Protein AF-A0A936NGM4-F1 (afdb_monomer_lite)

Foldseek 3Di:
DDPVVLVVQLVVLVVQLVCQVVCPPPHDPVSNVVSVVSNVVSVVVVVDDDVPPDDDD

Radius of gyration: 15.95 Å; chains: 1; bounding box: 53×13×31 Å

Secondary structure (DSSP, 8-state):
--HHHHHHHHHHHHHHHHHHHH-TTT--HHHHHHHHHHHHHHHHTTS-S--------

Sequence (57 aa):
MTTEEQITKMKKAIAHAIKVMGDRFGSTEQDVERAIQELKASMQGSSEPSLSVKTMP

pLDDT: mean 70.62, std 12.75, range [40.31, 85.5]

Structure (mmCIF, N/CA/C/O backbone):
data_AF-A0A936NGM4-F1
#
_entry.id   AF-A0A936NGM4-F1
#
loop_
_atom_site.group_PDB
_atom_site.id
_atom_site.type_symbol
_atom_site.label_atom_id
_atom_site.label_alt_id
_atom_site.label_comp_id
_atom_site.label_asym_id
_atom_site.label_entity_id
_atom_site.label_seq_id
_atom_site.pdbx_PDB_ins_code
_atom_site.Cartn_x
_atom_site.Cartn_y
_atom_site.Cartn_z
_atom_site.occupancy
_atom_site.B_iso_or_equiv
_atom_site.auth_seq_id
_atom_site.auth_comp_id
_atom_site.auth_asym_id
_atom_site.auth_atom_id
_atom_site.pdbx_PDB_model_num
ATOM 1 N N . MET A 1 1 ? -10.018 -5.196 13.854 1.00 53.12 1 MET A N 1
ATOM 2 C CA . MET A 1 1 ? -8.859 -4.418 13.372 1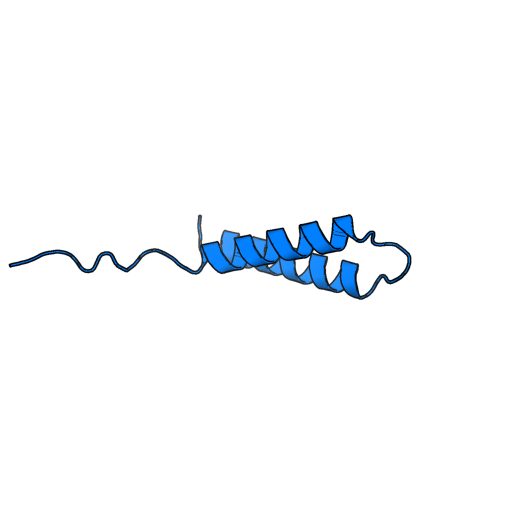.00 53.12 1 MET A CA 1
ATOM 3 C C . MET A 1 1 ? -8.887 -3.090 14.085 1.00 53.12 1 MET A C 1
ATOM 5 O O . MET A 1 1 ? -9.949 -2.479 14.138 1.00 53.12 1 MET A O 1
ATOM 9 N N . THR A 1 2 ? -7.777 -2.690 14.691 1.00 71.88 2 THR A N 1
ATOM 10 C CA . THR A 1 2 ? -7.689 -1.375 15.333 1.00 71.88 2 THR A CA 1
ATOM 11 C C . THR A 1 2 ? -7.507 -0.280 14.280 1.00 71.88 2 THR A C 1
ATOM 13 O O . THR A 1 2 ? -7.037 -0.535 13.167 1.00 71.88 2 THR A O 1
ATOM 16 N N . THR A 1 3 ? -7.888 0.953 14.612 1.00 74.19 3 THR A N 1
ATOM 17 C CA . THR A 1 3 ? -7.746 2.111 13.716 1.00 74.19 3 THR A CA 1
ATOM 18 C C . THR A 1 3 ? -6.284 2.330 13.306 1.00 74.19 3 THR A C 1
ATOM 20 O O . THR A 1 3 ? -6.008 2.683 12.163 1.00 74.19 3 THR A O 1
ATOM 23 N N . GLU A 1 4 ? -5.332 2.041 14.195 1.00 79.19 4 GLU A N 1
ATOM 24 C CA . GLU A 1 4 ? -3.891 2.145 13.930 1.00 79.19 4 GLU A CA 1
ATOM 25 C C . GLU A 1 4 ? -3.384 1.096 12.932 1.00 79.19 4 GLU A C 1
ATOM 27 O O . GLU A 1 4 ? -2.593 1.419 12.039 1.00 79.19 4 GLU A O 1
ATOM 32 N N . GLU A 1 5 ? -3.873 -0.143 13.016 1.00 78.50 5 GLU A N 1
ATOM 33 C CA . GLU A 1 5 ? -3.566 -1.175 12.021 1.00 78.50 5 GLU A CA 1
ATOM 34 C C . GLU A 1 5 ? -4.131 -0.812 10.646 1.00 78.50 5 GLU A C 1
ATOM 36 O O . GLU A 1 5 ? -3.436 -0.977 9.642 1.00 78.50 5 GLU A O 1
ATOM 41 N N . GLN A 1 6 ? -5.350 -0.260 10.586 1.00 73.69 6 GLN A N 1
ATOM 42 C CA . GLN A 1 6 ? -5.927 0.231 9.331 1.00 73.69 6 GLN A CA 1
ATOM 43 C C . GLN A 1 6 ? -5.102 1.371 8.731 1.00 73.69 6 GLN A C 1
ATOM 45 O O . GLN A 1 6 ? -4.767 1.323 7.549 1.00 73.69 6 GLN A O 1
ATOM 50 N N . ILE A 1 7 ? -4.703 2.358 9.537 1.00 80.62 7 ILE A N 1
ATOM 51 C CA . ILE A 1 7 ? -3.867 3.479 9.080 1.00 80.62 7 ILE A CA 1
ATOM 52 C C . ILE A 1 7 ? -2.514 2.971 8.569 1.00 80.62 7 ILE A C 1
ATOM 54 O O . ILE A 1 7 ? -2.026 3.426 7.532 1.00 80.62 7 ILE A O 1
ATOM 58 N N . 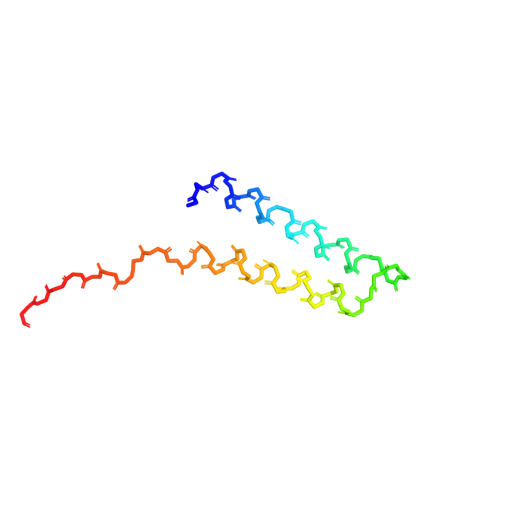THR A 1 8 ? -1.913 2.006 9.264 1.00 84.56 8 THR A N 1
ATOM 59 C CA . THR A 1 8 ? -0.630 1.411 8.872 1.00 84.56 8 THR A CA 1
ATOM 60 C C . THR A 1 8 ? -0.747 0.641 7.558 1.00 84.56 8 THR A C 1
ATOM 62 O O . THR A 1 8 ? 0.106 0.781 6.677 1.00 84.56 8 THR A O 1
ATOM 65 N N . LYS A 1 9 ? -1.821 -0.138 7.391 1.00 82.06 9 LYS A N 1
ATOM 66 C CA . LYS A 1 9 ? -2.102 -0.897 6.167 1.00 82.06 9 LYS A CA 1
ATOM 67 C C . LYS A 1 9 ? -2.379 0.037 4.985 1.00 82.06 9 LYS A C 1
ATOM 69 O O . LYS A 1 9 ? -1.809 -0.157 3.914 1.00 82.06 9 LYS A O 1
ATOM 74 N N . MET A 1 10 ? -3.129 1.112 5.220 1.00 80.94 10 MET A N 1
ATOM 75 C CA . MET A 1 10 ? -3.422 2.142 4.226 1.00 80.94 10 MET A CA 1
ATOM 76 C C . MET A 1 10 ? -2.157 2.880 3.779 1.00 80.94 10 MET A C 1
ATOM 78 O O . MET A 1 10 ? -1.901 3.000 2.583 1.00 80.94 10 MET A O 1
ATOM 82 N N . LYS A 1 11 ? -1.308 3.307 4.723 1.00 85.00 11 LYS A N 1
ATOM 83 C CA . LYS A 1 11 ? -0.017 3.941 4.413 1.00 85.00 11 LYS A CA 1
ATOM 84 C C . LYS A 1 11 ? 0.881 3.041 3.563 1.00 85.00 11 LYS A C 1
ATOM 86 O O . LYS A 1 11 ? 1.488 3.524 2.609 1.00 85.00 11 LYS A O 1
ATOM 91 N N . LYS A 1 12 ? 0.951 1.743 3.884 1.00 85.50 12 LYS A N 1
ATOM 92 C CA . LYS A 1 12 ? 1.718 0.768 3.093 1.00 85.50 12 LYS A CA 1
ATOM 93 C C . LYS A 1 12 ? 1.155 0.602 1.683 1.00 85.50 12 LYS A C 1
ATOM 95 O O . LYS A 1 12 ? 1.931 0.653 0.736 1.00 85.50 12 LYS A O 1
ATOM 100 N N . ALA A 1 13 ? -0.162 0.463 1.540 1.00 80.12 13 ALA A N 1
ATOM 101 C CA . ALA A 1 13 ? -0.808 0.321 0.235 1.00 80.12 13 ALA A CA 1
ATOM 102 C C . ALA A 1 13 ? -0.578 1.553 -0.661 1.00 80.12 13 ALA A C 1
ATOM 104 O O . ALA A 1 13 ? -0.242 1.409 -1.834 1.00 80.12 13 ALA A O 1
ATOM 105 N N . ILE A 1 14 ? -0.667 2.765 -0.100 1.00 82.62 14 ILE A N 1
ATOM 106 C CA . ILE A 1 14 ? -0.403 4.014 -0.831 1.00 82.62 14 ILE A CA 1
ATOM 107 C C . ILE A 1 14 ? 1.063 4.090 -1.279 1.00 82.62 14 ILE A C 1
ATOM 109 O O . ILE A 1 14 ? 1.335 4.367 -2.445 1.00 82.62 14 ILE A O 1
ATOM 113 N N . ALA A 1 15 ? 2.016 3.809 -0.384 1.00 83.50 15 ALA A N 1
ATOM 114 C CA . ALA A 1 15 ? 3.439 3.807 -0.732 1.00 83.50 15 ALA A CA 1
ATOM 115 C C . ALA A 1 15 ? 3.766 2.768 -1.818 1.00 83.50 15 ALA A C 1
ATOM 117 O O . ALA A 1 15 ? 4.568 3.039 -2.713 1.00 83.50 15 ALA A O 1
ATOM 118 N N . HIS A 1 16 ? 3.116 1.603 -1.764 1.00 78.88 16 HIS A N 1
ATOM 119 C CA . HIS A 1 16 ? 3.266 0.550 -2.761 1.00 78.88 16 HIS A CA 1
ATOM 120 C C . HIS A 1 16 ? 2.739 0.997 -4.132 1.00 78.88 16 HIS A C 1
ATOM 122 O O . HIS A 1 16 ? 3.462 0.895 -5.119 1.00 78.88 16 HIS A O 1
ATOM 128 N N . ALA A 1 17 ? 1.541 1.587 -4.183 1.00 76.88 17 ALA A N 1
ATOM 129 C CA . ALA A 1 17 ? 0.958 2.111 -5.416 1.00 76.88 17 ALA A CA 1
ATOM 130 C C . ALA A 1 17 ? 1.805 3.236 -6.035 1.00 76.88 17 ALA A C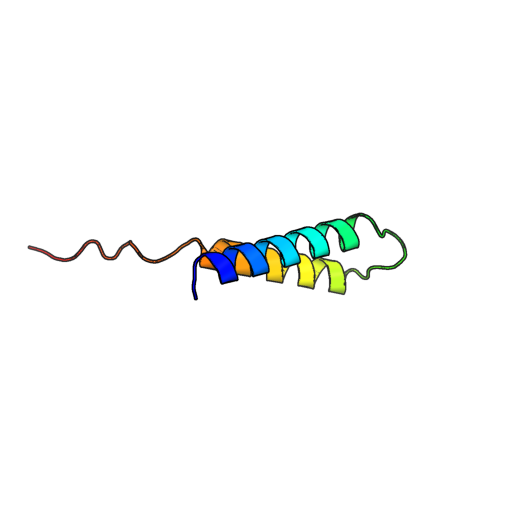 1
ATOM 132 O O . ALA A 1 17 ? 2.060 3.221 -7.236 1.00 76.88 17 ALA A O 1
ATOM 133 N N . ILE A 1 18 ? 2.310 4.174 -5.224 1.00 81.44 18 ILE A N 1
ATOM 134 C CA . ILE A 1 18 ? 3.181 5.262 -5.704 1.00 81.44 18 ILE A CA 1
ATOM 135 C C . ILE A 1 18 ? 4.482 4.701 -6.282 1.00 81.44 18 ILE A C 1
ATOM 137 O O . ILE A 1 18 ? 4.910 5.134 -7.350 1.00 81.44 18 ILE A O 1
ATOM 141 N N . LYS A 1 19 ? 5.101 3.726 -5.603 1.00 80.31 19 LYS A N 1
ATOM 142 C CA . LYS A 1 19 ? 6.319 3.072 -6.091 1.00 80.31 19 LYS A CA 1
ATOM 143 C C . LYS A 1 19 ? 6.068 2.389 -7.432 1.00 80.31 19 LYS A C 1
ATOM 145 O O . LYS A 1 19 ? 6.807 2.629 -8.374 1.00 80.31 19 LYS A O 1
ATOM 150 N N . VAL A 1 20 ? 5.001 1.603 -7.528 1.00 77.94 20 VAL A N 1
ATOM 151 C CA . VAL A 1 20 ? 4.654 0.862 -8.742 1.00 77.94 20 VAL A CA 1
ATOM 152 C C . VAL A 1 20 ? 4.333 1.791 -9.920 1.00 77.94 20 VAL A C 1
ATOM 154 O O . VAL A 1 20 ? 4.765 1.540 -11.039 1.00 77.94 20 VAL A O 1
ATOM 157 N N . MET A 1 21 ? 3.639 2.907 -9.677 1.00 71.75 21 MET A N 1
ATOM 158 C CA . MET A 1 21 ? 3.325 3.891 -10.722 1.00 71.75 21 MET A CA 1
ATOM 159 C C . MET A 1 21 ? 4.520 4.778 -11.113 1.00 71.75 21 MET A C 1
ATOM 161 O O . MET A 1 21 ? 4.578 5.263 -12.244 1.00 71.75 21 MET A O 1
ATOM 165 N N . GLY A 1 22 ? 5.460 5.018 -10.192 1.00 74.56 22 GLY A N 1
ATOM 166 C CA . GLY A 1 22 ? 6.686 5.781 -10.447 1.00 74.56 22 GLY A CA 1
ATOM 167 C C . GLY A 1 22 ? 7.783 4.962 -11.131 1.00 74.56 22 GLY A C 1
ATOM 168 O O . GLY A 1 22 ? 8.605 5.513 -11.863 1.00 74.56 22 GLY A O 1
ATOM 169 N N . ASP A 1 23 ? 7.771 3.645 -10.941 1.00 71.44 23 ASP A N 1
ATOM 170 C CA . ASP A 1 23 ? 8.775 2.720 -11.456 1.00 71.44 23 ASP A CA 1
ATOM 171 C C . ASP A 1 23 ? 8.330 2.123 -12.803 1.00 71.44 23 ASP A C 1
ATOM 173 O O . ASP A 1 23 ? 7.951 0.958 -12.918 1.00 71.44 23 ASP A O 1
ATOM 177 N N . ARG A 1 24 ? 8.362 2.965 -13.848 1.00 62.38 24 ARG A N 1
ATOM 178 C CA . ARG A 1 24 ? 7.939 2.626 -15.227 1.00 62.38 24 ARG A CA 1
ATOM 179 C C . ARG A 1 24 ? 8.709 1.464 -15.878 1.00 62.38 24 ARG A C 1
ATOM 181 O O . ARG A 1 24 ? 8.302 1.025 -16.947 1.00 62.38 24 ARG A O 1
ATOM 188 N N . PHE A 1 25 ? 9.813 1.006 -15.283 1.00 60.28 25 PHE A N 1
ATOM 189 C CA . PHE A 1 25 ? 10.677 -0.051 -15.827 1.00 60.28 25 PHE A CA 1
ATOM 190 C C . PHE A 1 25 ? 10.821 -1.285 -14.920 1.00 60.28 25 PHE A C 1
ATOM 192 O O . PHE A 1 25 ? 11.235 -2.330 -15.415 1.00 60.28 25 PHE A O 1
ATOM 199 N N . GLY A 1 26 ? 10.499 -1.198 -13.626 1.00 65.81 26 GLY A N 1
ATOM 200 C CA . GLY A 1 26 ? 10.678 -2.289 -12.661 1.00 65.81 26 GLY A CA 1
ATOM 201 C C . GLY A 1 26 ? 9.387 -2.890 -12.109 1.00 65.81 26 GLY A C 1
ATOM 202 O O . GLY A 1 26 ? 9.458 -3.901 -11.413 1.00 65.81 26 GLY A O 1
ATOM 203 N N . SER A 1 27 ? 8.223 -2.305 -12.402 1.00 67.19 27 SER A N 1
ATOM 204 C CA . SER A 1 27 ? 6.932 -2.834 -11.944 1.00 67.19 27 SER A CA 1
ATOM 205 C C . SER A 1 27 ? 6.117 -3.391 -13.102 1.00 67.19 27 SER A C 1
ATOM 207 O O . SER A 1 27 ? 5.952 -2.739 -14.132 1.00 67.19 27 SER A O 1
ATOM 209 N N . THR A 1 28 ? 5.610 -4.611 -12.937 1.00 76.56 28 THR A N 1
ATOM 210 C CA . THR A 1 28 ? 4.777 -5.262 -13.952 1.00 76.56 28 THR A CA 1
ATOM 211 C C . THR A 1 28 ? 3.326 -4.797 -13.846 1.00 76.56 28 THR A C 1
ATOM 213 O O . THR A 1 28 ? 2.884 -4.331 -12.794 1.00 76.56 28 THR A O 1
ATOM 216 N N . GLU A 1 29 ? 2.542 -4.976 -14.909 1.00 76.50 29 GLU A N 1
ATOM 217 C CA . GLU A 1 29 ? 1.092 -4.718 -14.890 1.00 76.50 29 GLU A CA 1
ATOM 218 C C . GLU A 1 29 ? 0.391 -5.481 -13.750 1.00 76.50 29 GLU A C 1
ATOM 220 O O . GLU A 1 29 ? -0.537 -4.974 -13.122 1.00 76.50 29 GLU A O 1
ATOM 225 N N . GLN A 1 30 ? 0.907 -6.662 -13.400 1.00 79.94 30 GLN A N 1
ATOM 226 C CA . GLN A 1 30 ? 0.419 -7.477 -12.291 1.00 79.94 30 GLN A CA 1
ATOM 227 C C . GLN A 1 30 ? 0.723 -6.862 -10.911 1.00 79.94 30 GLN A C 1
ATOM 229 O O . GLN A 1 30 ? -0.039 -7.050 -9.959 1.00 79.94 30 GLN A O 1
ATOM 234 N N . ASP A 1 31 ? 1.826 -6.123 -10.774 1.00 77.00 31 ASP A N 1
ATOM 235 C CA . ASP A 1 31 ? 2.138 -5.379 -9.548 1.00 77.00 31 ASP A CA 1
ATOM 236 C C . ASP A 1 31 ? 1.248 -4.139 -9.415 1.00 77.00 31 ASP A C 1
ATOM 238 O O . ASP A 1 31 ? 0.809 -3.815 -8.309 1.00 77.00 31 ASP A O 1
ATOM 242 N N . VAL A 1 32 ? 0.895 -3.502 -10.539 1.00 77.38 32 VAL A N 1
ATOM 243 C CA . VAL A 1 32 ? -0.091 -2.407 -10.582 1.00 77.38 32 VAL A CA 1
ATOM 244 C C . VAL A 1 32 ? -1.462 -2.918 -10.144 1.00 77.38 32 VAL A C 1
ATOM 246 O O . VAL A 1 32 ? -2.094 -2.323 -9.270 1.00 77.38 32 VAL A O 1
ATOM 249 N N . GLU A 1 33 ? -1.909 -4.046 -10.696 1.00 82.19 33 GLU A N 1
ATOM 250 C CA . GLU A 1 33 ? -3.205 -4.637 -10.363 1.00 82.19 33 GLU A CA 1
ATOM 251 C C . GLU A 1 33 ? -3.290 -5.029 -8.880 1.00 82.19 33 GLU A C 1
ATOM 253 O O . GLU A 1 33 ? -4.269 -4.691 -8.206 1.00 82.19 33 GLU A O 1
ATOM 258 N N . ARG A 1 34 ? -2.232 -5.647 -8.332 1.00 82.19 34 ARG A N 1
ATOM 259 C CA . ARG A 1 34 ? -2.156 -5.977 -6.900 1.00 82.19 34 ARG A CA 1
ATOM 260 C C . ARG A 1 34 ? -2.171 -4.735 -6.016 1.00 82.19 34 ARG A C 1
ATOM 262 O O . ARG A 1 34 ? -2.957 -4.693 -5.071 1.00 82.19 34 ARG A O 1
ATOM 269 N N . ALA A 1 35 ? -1.387 -3.707 -6.338 1.00 80.31 35 ALA A N 1
ATOM 270 C CA . ALA A 1 35 ? -1.365 -2.471 -5.559 1.00 80.31 35 ALA A CA 1
ATOM 271 C C . ALA A 1 35 ? -2.738 -1.770 -5.543 1.00 80.31 35 ALA A C 1
ATOM 273 O O . ALA A 1 35 ? -3.182 -1.290 -4.497 1.00 80.31 35 ALA A O 1
ATOM 274 N N . ILE A 1 36 ? -3.455 -1.761 -6.673 1.00 81.38 36 ILE A N 1
ATOM 275 C CA . ILE A 1 36 ? -4.819 -1.215 -6.766 1.00 81.38 36 ILE A CA 1
ATOM 276 C C . ILE A 1 36 ? -5.800 -2.042 -5.928 1.00 81.38 36 ILE A C 1
ATOM 278 O O . ILE A 1 36 ? -6.657 -1.478 -5.244 1.00 81.38 36 ILE A O 1
ATOM 282 N N . GLN A 1 37 ? -5.700 -3.371 -5.973 1.00 83.19 37 GLN A N 1
ATOM 283 C CA . GLN A 1 37 ? -6.591 -4.261 -5.232 1.00 83.19 37 GLN A CA 1
ATOM 284 C C . GLN A 1 37 ? -6.375 -4.135 -3.714 1.00 83.19 37 GLN A C 1
ATOM 286 O O . GLN A 1 37 ? -7.344 -4.013 -2.962 1.00 83.19 37 GLN A O 1
ATOM 291 N N . GLU A 1 38 ? -5.118 -4.050 -3.266 1.00 81.25 38 GLU A N 1
ATOM 292 C CA . GLU A 1 38 ? -4.762 -3.782 -1.868 1.00 81.25 38 GLU A CA 1
ATOM 293 C C . GLU A 1 38 ? -5.245 -2.402 -1.398 1.00 81.25 38 GLU A C 1
ATOM 295 O O . GLU A 1 38 ? -5.787 -2.279 -0.296 1.00 81.25 38 GLU A O 1
ATOM 300 N N . LEU A 1 39 ? -5.116 -1.369 -2.237 1.00 80.06 39 LEU A N 1
ATOM 301 C CA . LEU A 1 39 ? -5.608 -0.024 -1.934 1.00 80.06 39 LEU A CA 1
ATOM 302 C C . LEU A 1 39 ? -7.137 -0.005 -1.793 1.00 80.06 39 LEU A C 1
ATOM 304 O O . LEU A 1 39 ? -7.656 0.502 -0.799 1.00 80.06 39 LEU A O 1
ATOM 308 N N . LYS A 1 40 ? -7.865 -0.629 -2.731 1.00 80.31 40 LYS A N 1
ATOM 309 C CA . LYS A 1 40 ? -9.329 -0.768 -2.654 1.00 80.31 40 LYS A CA 1
ATOM 310 C C . LYS A 1 40 ? -9.766 -1.543 -1.416 1.00 80.31 40 LYS A C 1
ATOM 312 O O . LYS A 1 40 ? -10.756 -1.166 -0.794 1.00 80.31 40 LYS A O 1
ATOM 317 N N . ALA A 1 41 ? -9.063 -2.611 -1.048 1.00 78.69 41 ALA A N 1
ATOM 318 C CA . ALA A 1 41 ? -9.364 -3.377 0.160 1.00 78.69 41 ALA A CA 1
ATOM 319 C C . ALA A 1 41 ? -9.123 -2.545 1.430 1.00 78.69 41 ALA A C 1
ATOM 321 O O . ALA A 1 41 ? -9.924 -2.586 2.363 1.00 78.69 41 ALA A O 1
ATOM 322 N N . SER A 1 42 ? -8.061 -1.733 1.447 1.00 69.00 42 SER A N 1
ATOM 323 C CA . SER A 1 42 ? -7.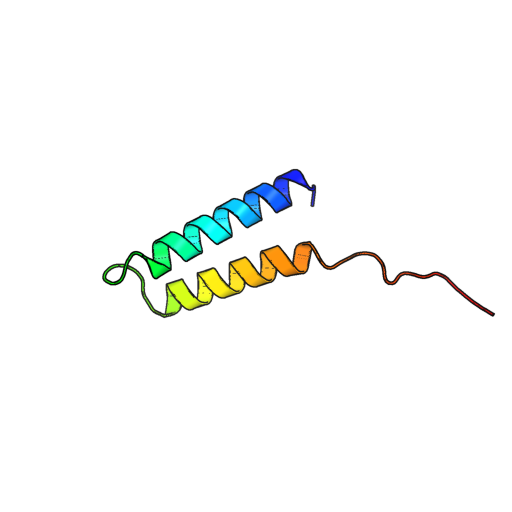778 -0.820 2.557 1.00 69.00 42 SER A CA 1
ATOM 324 C C . SER A 1 42 ? -8.792 0.322 2.680 1.00 69.00 42 SER A C 1
ATOM 326 O O . SER A 1 42 ? -8.974 0.829 3.781 1.00 69.00 42 SER A O 1
ATOM 328 N N . MET A 1 43 ? -9.440 0.730 1.583 1.00 73.06 43 MET A N 1
ATOM 329 C CA . MET A 1 43 ? -10.494 1.757 1.578 1.00 73.06 43 MET A CA 1
ATOM 330 C C . MET A 1 43 ? -11.889 1.196 1.894 1.00 73.06 43 MET A C 1
ATOM 332 O O . MET A 1 43 ? -12.745 1.910 2.406 1.00 73.06 43 MET A O 1
ATOM 336 N N . GLN A 1 44 ? -12.134 -0.080 1.593 1.00 66.19 44 GLN A N 1
ATOM 337 C CA . GLN A 1 44 ? -13.384 -0.756 1.956 1.00 66.19 44 GLN A CA 1
ATOM 338 C C . GLN A 1 44 ? -13.415 -1.140 3.439 1.00 66.19 44 GLN A C 1
ATOM 340 O O . GLN A 1 44 ? -14.478 -1.119 4.044 1.00 66.19 44 GLN A O 1
ATOM 345 N N . GLY A 1 45 ? -12.258 -1.387 4.066 1.00 56.41 45 GLY A N 1
ATOM 346 C CA . GLY A 1 45 ? -12.159 -1.563 5.523 1.00 56.41 45 GLY A CA 1
ATOM 347 C C . GLY A 1 45 ? -12.544 -0.319 6.339 1.00 56.41 45 GLY A C 1
ATOM 348 O O . GLY A 1 45 ? -12.843 -0.428 7.527 1.00 56.41 45 GLY A O 1
ATOM 349 N N . SER A 1 46 ? -12.574 0.862 5.718 1.00 51.59 46 SER A N 1
ATOM 350 C CA . SER A 1 46 ? -13.114 2.100 6.295 1.00 51.59 46 SER A CA 1
ATOM 351 C C . SER A 1 46 ? -14.592 2.343 5.956 1.00 51.59 46 SER A C 1
ATOM 353 O O . SER A 1 46 ? -15.182 3.273 6.500 1.00 51.59 46 SER A O 1
ATOM 355 N N . SER A 1 47 ? -15.213 1.495 5.128 1.00 49.12 47 SER A N 1
ATOM 356 C CA . SER A 1 47 ? -16.658 1.470 4.866 1.00 49.12 47 SER A CA 1
ATOM 357 C C . SER A 1 47 ? -17.295 0.222 5.479 1.00 49.12 47 SER A C 1
ATOM 359 O O . SER A 1 47 ? -17.749 -0.644 4.751 1.00 49.12 47 SER A O 1
ATOM 361 N N . GLU A 1 48 ? -17.260 0.099 6.809 1.00 48.84 48 GLU A N 1
ATOM 362 C CA . GLU A 1 48 ? -18.378 -0.336 7.677 1.00 48.84 48 GLU A CA 1
ATOM 363 C C . GLU A 1 48 ? -17.870 -0.665 9.095 1.00 48.84 48 GLU A C 1
ATOM 365 O O . GLU A 1 48 ? -16.780 -1.221 9.245 1.00 48.84 48 GLU A O 1
ATOM 370 N N . PRO A 1 49 ? -18.614 -0.278 10.156 1.00 52.22 49 PRO A N 1
ATOM 371 C CA . PRO A 1 49 ? -19.998 -0.723 10.328 1.00 52.22 49 PRO A CA 1
ATOM 372 C C . PRO A 1 49 ? -20.955 0.376 10.818 1.00 52.22 49 PRO A C 1
ATOM 374 O O . PRO A 1 49 ? -20.859 0.814 11.962 1.00 52.22 49 PRO A O 1
ATOM 377 N N . SER A 1 50 ? -21.920 0.798 9.991 1.00 44.75 50 SER A N 1
ATOM 378 C CA . 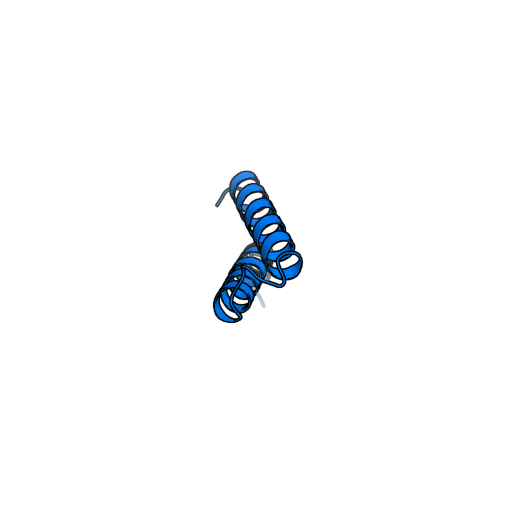SER A 1 50 ? -23.209 1.362 10.453 1.00 44.75 50 SER A CA 1
ATOM 379 C C . SER A 1 50 ? -24.143 1.712 9.292 1.00 44.75 50 SER A C 1
ATOM 381 O O . SER A 1 50 ? -24.398 2.872 9.000 1.00 44.75 50 SER A O 1
ATOM 383 N N . LEU A 1 51 ? -24.756 0.696 8.695 1.00 50.38 51 LEU A N 1
ATOM 384 C CA . LEU A 1 51 ? -26.200 0.752 8.440 1.00 50.38 51 LEU A CA 1
ATOM 385 C C . LEU A 1 51 ? -26.899 -0.331 9.274 1.00 50.38 51 LEU A C 1
ATOM 387 O O . LEU A 1 51 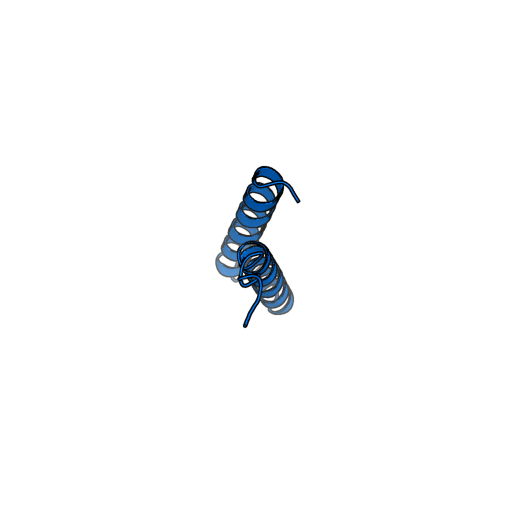? -27.849 -0.971 8.852 1.00 50.38 51 LEU A O 1
ATOM 391 N N . SER A 1 52 ? -26.441 -0.498 10.518 1.00 47.38 52 SER A N 1
ATOM 392 C CA . SER A 1 52 ? -27.269 -1.044 11.590 1.00 47.38 52 SER A CA 1
ATOM 393 C C . SER A 1 52 ? -28.059 0.108 12.220 1.00 47.38 52 SER A C 1
ATOM 395 O O . SER A 1 52 ? -27.885 0.445 13.389 1.00 47.38 52 SER A O 1
ATOM 397 N N . VAL A 1 53 ? -28.931 0.758 11.440 1.00 55.34 53 VAL A N 1
ATOM 398 C CA . VAL A 1 53 ? -30.056 1.507 12.023 1.00 55.34 53 VAL A CA 1
ATOM 399 C C . VAL A 1 53 ? -31.154 0.501 12.355 1.00 55.34 53 VAL A C 1
ATOM 401 O O . VAL A 1 53 ? -32.108 0.258 11.629 1.00 55.34 53 VAL A O 1
ATOM 404 N N . LYS A 1 54 ? -30.895 -0.167 13.474 1.00 47.78 54 LYS A N 1
ATOM 405 C CA . LYS A 1 54 ? -31.814 -0.803 14.411 1.00 47.78 54 LYS A CA 1
ATOM 406 C C . LYS A 1 54 ? -33.294 -0.369 14.262 1.00 47.78 54 LYS A C 1
ATOM 408 O O . LYS A 1 54 ? -33.652 0.739 14.633 1.00 47.78 54 LYS A O 1
ATOM 413 N N . THR A 1 55 ? -34.111 -1.329 13.808 1.00 54.00 55 THR A N 1
ATOM 414 C CA . THR A 1 55 ? -35.488 -1.685 14.242 1.00 54.00 55 THR A CA 1
ATOM 415 C C . THR A 1 55 ? -36.629 -0.645 14.255 1.00 54.00 55 THR A C 1
ATOM 417 O O . THR A 1 55 ? -36.646 0.198 15.147 1.00 54.00 55 THR A O 1
ATOM 420 N N . MET A 1 56 ? -37.662 -0.949 13.436 1.00 40.31 56 MET A N 1
ATOM 421 C CA . MET A 1 56 ? -39.125 -1.031 13.738 1.00 40.31 56 MET A CA 1
ATOM 422 C C . MET A 1 56 ? -39.896 0.271 14.066 1.00 40.31 56 MET A C 1
ATOM 424 O O . MET A 1 56 ? -39.266 1.229 14.510 1.00 40.31 56 MET A O 1
ATOM 428 N N . PRO A 1 57 ? -41.242 0.354 13.901 1.00 57.72 57 PRO A N 1
ATOM 429 C CA . PRO A 1 57 ? -42.277 -0.694 13.733 1.00 57.72 57 PRO A CA 1
ATOM 430 C C . PRO A 1 57 ? -42.762 -0.980 12.303 1.00 57.72 57 PRO A C 1
ATOM 432 O O . PRO A 1 57 ? -42.572 -0.126 11.411 1.00 57.72 57 PRO A O 1
#